Protein AF-A0A453N842-F1 (afdb_monomer_lite)

Foldseek 3Di:
DDDPDPPCDLVNLLVVLLPPQDPVVLVVQLVPDVSSVVSCPDPVSVVSSCVSHPDDQQFDQDQVPWTDGDDPPGPCRVVSVVCVVQFARQLPLPPDDDDDDPSGAPDWDDDPQKIKGFRDPDDDPDDDRPDIDIDRRNCSPDD

Sequence (143 aa):
MAEPVPHLTDEIMEEIFLRLDTPAALARASTACPRYRRVITQRSFLRRYRKRHPPPLLGLLSEQDGFHPAQAPHPSAPLARALAAAADFTYSFVPKLKVGTPPFPADWYLRDGRVLLDDRPGKTTTAMFTNLAVCDPCHSATC

Organism: Aegilops tauschii subsp. strangulata (NCBI:txid200361)

InterPro domains:
  IPR036047 F-box-like domain superfamily [SSF81383] (4-63)

Radius of gyration: 21.1 Å; chains: 1; bounding box: 63×31×58 Å

Structure (mmCIF, N/CA/C/O backbone):
data_AF-A0A453N842-F1
#
_entry.id   AF-A0A453N842-F1
#
loop_
_atom_site.group_PDB
_atom_site.id
_atom_site.type_symbol
_atom_site.label_atom_id
_atom_site.label_alt_id
_atom_site.label_comp_id
_atom_site.label_asym_id
_atom_site.label_entity_id
_atom_site.label_seq_id
_atom_site.pdbx_PDB_ins_code
_atom_site.Cartn_x
_atom_site.Cartn_y
_atom_site.Cartn_z
_atom_site.occupancy
_atom_site.B_iso_or_equiv
_atom_site.auth_seq_id
_atom_site.auth_comp_id
_atom_site.auth_asym_id
_atom_site.auth_atom_id
_atom_site.pdbx_PDB_model_num
ATOM 1 N N . MET A 1 1 ? -29.713 8.750 38.035 1.00 41.38 1 MET A N 1
ATOM 2 C CA . MET A 1 1 ? -28.271 9.004 37.843 1.00 41.38 1 MET A CA 1
ATOM 3 C C . MET A 1 1 ? -27.849 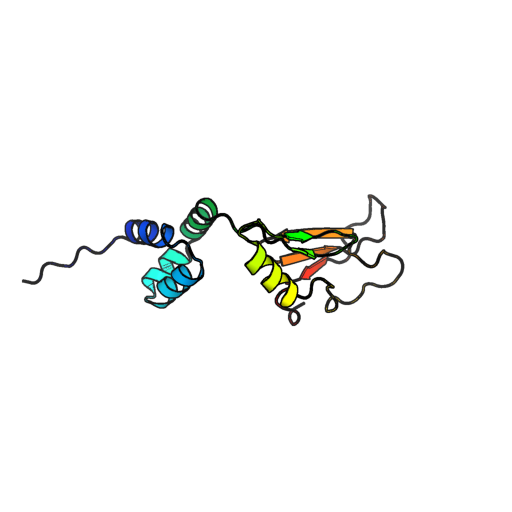8.230 36.612 1.00 41.38 1 MET A C 1
ATOM 5 O O . MET A 1 1 ? -28.064 7.027 36.598 1.00 41.38 1 MET A O 1
ATOM 9 N N . ALA A 1 2 ? -27.409 8.911 35.554 1.00 46.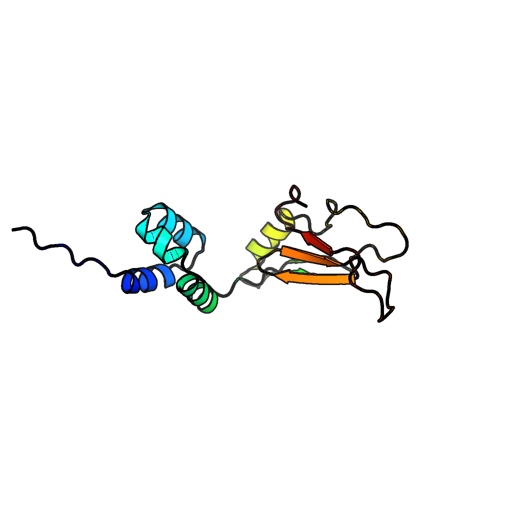56 2 ALA A N 1
ATOM 10 C CA . ALA A 1 2 ? -26.966 8.240 34.335 1.00 46.56 2 ALA A CA 1
ATOM 11 C C . ALA A 1 2 ? -25.635 7.537 34.623 1.00 46.56 2 ALA A C 1
ATOM 13 O O . ALA A 1 2 ? -24.697 8.168 35.109 1.00 46.56 2 ALA A O 1
ATOM 14 N N . GLU A 1 3 ? -25.593 6.232 34.390 1.00 46.66 3 GLU A N 1
ATOM 15 C CA . GLU A 1 3 ? -24.394 5.417 34.550 1.00 46.66 3 GLU A CA 1
ATOM 16 C C . GLU A 1 3 ? -23.330 5.899 33.544 1.00 46.66 3 GLU A C 1
ATOM 18 O O . GLU A 1 3 ? -23.659 6.098 32.367 1.00 46.66 3 GLU A O 1
ATOM 23 N N . PRO A 1 4 ? -22.082 6.173 33.968 1.00 56.66 4 PRO A N 1
ATOM 24 C CA . PRO A 1 4 ? -21.050 6.623 33.048 1.00 56.66 4 PRO A CA 1
ATOM 25 C C . PRO A 1 4 ? -20.772 5.496 32.054 1.00 56.66 4 PRO A C 1
ATOM 27 O O . PRO A 1 4 ? -20.371 4.399 32.439 1.00 56.66 4 PRO A O 1
ATOM 30 N N . VAL A 1 5 ? -21.014 5.774 30.770 1.00 59.03 5 VAL A N 1
ATOM 31 C CA . VAL A 1 5 ? -20.716 4.856 29.664 1.00 59.03 5 VAL A CA 1
ATOM 32 C C . VAL A 1 5 ? -19.284 4.354 29.850 1.00 59.03 5 VAL A C 1
ATOM 34 O O . VAL A 1 5 ? -18.393 5.198 29.990 1.00 59.03 5 VAL A O 1
ATOM 37 N N . PRO A 1 6 ? -19.033 3.031 29.868 1.00 56.28 6 PRO A N 1
ATOM 38 C CA . PRO A 1 6 ? -17.688 2.514 30.042 1.00 56.28 6 PRO A CA 1
ATOM 39 C C . PRO A 1 6 ? -16.797 3.158 28.986 1.00 56.28 6 PRO A C 1
ATOM 41 O O . PRO A 1 6 ? -17.000 2.988 27.781 1.00 56.28 6 PRO A O 1
ATOM 44 N N . HIS A 1 7 ? -15.847 3.973 29.446 1.00 60.88 7 HIS A N 1
ATOM 45 C CA . HIS A 1 7 ? -14.875 4.593 28.572 1.00 60.88 7 HIS A CA 1
ATOM 46 C C . HIS A 1 7 ? -14.091 3.460 27.929 1.00 60.88 7 HIS A C 1
ATOM 48 O O . HIS A 1 7 ? -13.248 2.839 28.571 1.00 60.88 7 HIS A O 1
ATOM 54 N N . LEU A 1 8 ? -14.398 3.174 26.664 1.00 69.56 8 LEU A N 1
ATOM 55 C CA . LEU A 1 8 ? -13.632 2.234 25.866 1.00 69.56 8 LEU A CA 1
ATOM 56 C C . LEU A 1 8 ? -12.168 2.665 25.961 1.00 69.56 8 LEU A C 1
ATOM 58 O O . LEU A 1 8 ? -11.847 3.803 25.601 1.00 69.56 8 LEU A O 1
ATOM 62 N N . THR A 1 9 ? -11.314 1.829 26.541 1.00 87.25 9 THR A N 1
ATOM 63 C CA . THR A 1 9 ? -9.910 2.185 26.745 1.00 87.25 9 THR A CA 1
ATOM 64 C C . THR A 1 9 ? -9.196 2.249 25.394 1.00 87.25 9 THR A C 1
ATOM 66 O O . THR A 1 9 ? -9.699 1.739 24.384 1.00 87.25 9 THR A O 1
ATOM 69 N N . ASP A 1 10 ? -8.048 2.926 25.342 1.00 88.56 10 ASP A N 1
ATOM 70 C CA . ASP A 1 10 ? -7.277 3.060 24.099 1.00 88.56 10 ASP A CA 1
ATOM 71 C C . ASP A 1 10 ? -6.878 1.681 23.544 1.00 88.56 10 ASP A C 1
ATOM 73 O O . ASP A 1 10 ? -6.909 1.487 22.331 1.00 88.56 10 ASP A O 1
ATOM 77 N N . GLU A 1 11 ? -6.653 0.695 24.417 1.00 88.31 11 GLU A N 1
ATOM 78 C CA . GLU A 1 11 ? -6.342 -0.689 24.050 1.00 88.31 11 GLU A CA 1
ATOM 79 C C . GLU A 1 11 ? -7.509 -1.371 23.323 1.00 88.31 11 GLU A C 1
ATOM 81 O O . GLU A 1 11 ? -7.304 -2.031 22.306 1.00 88.31 11 GLU A O 1
ATOM 86 N N . ILE A 1 12 ? -8.750 -1.198 23.793 1.00 91.19 12 ILE A N 1
ATOM 87 C CA . ILE A 1 12 ? -9.904 -1.834 23.140 1.00 91.19 12 ILE A CA 1
ATOM 88 C C . ILE A 1 12 ? -10.195 -1.158 21.794 1.00 91.19 12 ILE A C 1
ATOM 90 O O . ILE A 1 12 ? -10.507 -1.838 20.816 1.00 91.19 12 ILE A O 1
ATOM 94 N N . MET A 1 13 ? -10.048 0.168 21.700 1.00 91.75 13 MET A N 1
ATOM 95 C CA . MET A 1 13 ? -10.128 0.857 20.406 1.00 91.75 13 MET A CA 1
ATOM 96 C C . MET A 1 13 ? -9.061 0.370 19.433 1.00 91.75 13 MET A C 1
ATOM 98 O O . MET A 1 13 ? -9.364 0.160 18.261 1.00 91.75 13 MET A O 1
ATOM 102 N N . GLU A 1 14 ? -7.835 0.165 19.913 1.00 93.94 14 GLU A N 1
ATOM 103 C CA . GLU A 1 14 ? -6.750 -0.392 19.114 1.00 93.94 14 GLU A CA 1
ATOM 104 C C . GLU A 1 14 ? -7.165 -1.741 18.507 1.00 93.94 14 GLU A C 1
ATOM 106 O O . GLU A 1 14 ? -7.082 -1.931 17.293 1.00 93.94 14 GLU A O 1
ATOM 111 N N . GLU A 1 15 ? -7.705 -2.647 19.327 1.00 94.19 15 GLU A N 1
ATOM 112 C CA . GLU A 1 15 ? -8.200 -3.956 18.888 1.00 94.19 15 GLU A CA 1
ATOM 113 C C . GLU A 1 15 ? -9.355 -3.868 17.878 1.00 94.19 15 GLU A C 1
ATOM 115 O O . GLU A 1 15 ? -9.457 -4.710 16.979 1.00 94.19 15 GLU A O 1
ATOM 120 N N . ILE A 1 16 ? -10.232 -2.869 17.997 1.00 94.31 16 ILE A N 1
ATOM 121 C CA . ILE A 1 16 ? -11.304 -2.625 17.022 1.00 94.31 16 ILE A CA 1
ATOM 122 C C . ILE A 1 16 ? -10.710 -2.125 15.703 1.00 94.31 16 ILE A C 1
ATOM 124 O O . ILE A 1 16 ? -11.006 -2.679 14.645 1.00 94.31 16 ILE A O 1
ATOM 128 N N . PHE A 1 17 ? -9.832 -1.121 15.745 1.00 95.19 17 PHE A N 1
ATOM 129 C CA . PHE A 1 17 ? -9.234 -0.543 14.541 1.00 95.19 17 PHE A CA 1
ATOM 130 C C . PHE A 1 17 ? -8.315 -1.525 13.806 1.00 95.19 17 PHE A C 1
ATOM 132 O O . PHE A 1 17 ? -8.232 -1.479 12.580 1.00 95.19 17 PHE A O 1
ATOM 139 N N . LEU A 1 18 ? -7.679 -2.467 14.513 1.00 95.06 18 LEU A N 1
ATOM 140 C CA . LEU A 1 18 ? -6.891 -3.539 13.895 1.00 95.06 18 LEU A CA 1
ATOM 141 C C . LEU A 1 18 ? -7.739 -4.513 13.069 1.00 95.06 18 LEU A C 1
ATOM 143 O O . LEU A 1 18 ? -7.203 -5.174 12.179 1.00 95.06 18 LEU A O 1
ATOM 147 N N . ARG A 1 19 ? -9.045 -4.608 13.335 1.00 94.06 19 ARG A N 1
ATOM 148 C CA . ARG A 1 19 ? -9.984 -5.435 12.562 1.00 94.06 19 ARG A CA 1
ATOM 149 C C . ARG A 1 19 ? -10.545 -4.719 11.328 1.00 94.06 19 ARG A C 1
ATOM 151 O O . ARG A 1 19 ? -11.331 -5.313 10.605 1.00 94.06 19 ARG A O 1
ATOM 158 N N . LEU A 1 20 ? -10.166 -3.464 11.073 1.00 93.62 20 LEU A N 1
ATOM 159 C CA . LEU A 1 20 ? -10.554 -2.763 9.849 1.00 93.62 20 LEU A CA 1
ATOM 160 C C . LEU A 1 20 ? -9.681 -3.228 8.675 1.00 93.62 20 LEU A C 1
ATOM 162 O O . LEU A 1 20 ? -8.528 -2.817 8.544 1.00 93.62 20 LEU A O 1
ATOM 166 N N . ASP A 1 21 ? -10.253 -4.042 7.791 1.00 83.88 21 ASP A N 1
ATOM 167 C CA . ASP A 1 21 ? -9.520 -4.718 6.707 1.00 83.88 21 ASP A CA 1
ATOM 168 C C . ASP A 1 21 ? -9.024 -3.791 5.588 1.00 83.88 21 ASP A C 1
ATOM 170 O O . ASP A 1 21 ? -8.215 -4.194 4.756 1.00 83.88 21 ASP A O 1
ATOM 174 N N . THR A 1 22 ? -9.495 -2.540 5.541 1.00 84.50 22 THR A N 1
ATOM 175 C CA . THR A 1 22 ? -9.102 -1.595 4.488 1.00 84.50 22 THR A CA 1
ATOM 176 C C . THR A 1 22 ? -8.474 -0.322 5.057 1.00 84.50 22 THR A C 1
ATOM 178 O O . THR A 1 22 ? -9.019 0.269 5.998 1.00 84.50 22 THR A O 1
ATOM 181 N N . PRO A 1 23 ? -7.396 0.192 4.432 1.00 85.88 23 PRO A N 1
ATOM 182 C CA . PRO A 1 23 ? -6.826 1.492 4.782 1.00 85.88 23 PRO A CA 1
ATOM 183 C C . PRO A 1 23 ? -7.849 2.634 4.710 1.00 85.88 23 PRO A C 1
ATOM 185 O O . PRO A 1 23 ? -7.804 3.560 5.513 1.00 85.88 23 PRO A O 1
ATOM 188 N N . ALA A 1 24 ? -8.817 2.553 3.790 1.00 88.50 24 ALA A N 1
ATOM 189 C CA . ALA A 1 24 ? -9.885 3.543 3.657 1.00 88.50 24 ALA A CA 1
ATOM 190 C C . ALA A 1 24 ? -10.828 3.566 4.874 1.00 88.50 24 ALA A C 1
ATOM 192 O O . ALA A 1 24 ? -11.219 4.641 5.330 1.00 88.50 24 ALA A O 1
ATOM 193 N N . ALA A 1 25 ? -11.188 2.401 5.425 1.00 92.62 25 ALA A N 1
ATOM 194 C CA . ALA A 1 25 ? -11.979 2.335 6.654 1.00 92.62 25 ALA A CA 1
ATOM 195 C C . ALA A 1 25 ? -11.206 2.910 7.846 1.00 92.62 25 ALA A C 1
ATOM 197 O O . ALA A 1 25 ? -11.766 3.674 8.633 1.00 92.62 25 ALA A O 1
ATOM 198 N N . LEU A 1 26 ? -9.909 2.608 7.933 1.00 93.88 26 LEU A N 1
ATOM 199 C CA . LEU A 1 26 ? -9.029 3.152 8.960 1.00 93.88 26 LEU A CA 1
ATOM 200 C C . LEU A 1 26 ? -8.900 4.684 8.859 1.00 93.88 26 LEU A C 1
ATOM 202 O O . LEU A 1 26 ? -8.971 5.379 9.872 1.00 93.88 26 LEU A O 1
ATOM 206 N N . ALA A 1 27 ? -8.784 5.223 7.641 1.00 93.69 27 ALA A N 1
ATOM 207 C CA . ALA A 1 27 ? -8.760 6.663 7.398 1.00 93.69 27 ALA A CA 1
ATOM 208 C C . ALA A 1 27 ? -10.060 7.339 7.865 1.00 93.69 27 ALA A C 1
ATOM 210 O O . ALA A 1 27 ? -10.006 8.324 8.599 1.00 93.69 27 ALA A O 1
ATOM 211 N N . ARG A 1 28 ? -11.227 6.764 7.532 1.00 96.00 28 ARG A N 1
ATOM 212 C CA . ARG A 1 28 ? -12.529 7.269 8.004 1.00 96.00 28 ARG A CA 1
ATOM 213 C C . ARG A 1 28 ? -12.641 7.253 9.530 1.00 96.00 28 ARG A C 1
ATOM 215 O O . ARG A 1 28 ? -13.085 8.238 10.120 1.00 96.00 28 ARG A O 1
ATOM 222 N N . ALA A 1 29 ? -12.198 6.175 10.179 1.00 95.69 29 ALA A N 1
ATOM 223 C CA . ALA A 1 29 ? -12.164 6.097 11.639 1.00 95.69 29 ALA A CA 1
ATOM 224 C C . ALA A 1 29 ? -11.260 7.189 12.237 1.00 95.69 29 ALA A C 1
ATOM 226 O O . ALA A 1 29 ? -11.650 7.875 13.180 1.00 95.69 29 ALA A O 1
ATOM 227 N N . SER A 1 30 ? -10.090 7.424 11.639 1.00 96.00 30 SER A N 1
ATOM 228 C CA . SER A 1 30 ? -9.183 8.492 12.064 1.00 96.00 30 SER A CA 1
ATOM 229 C C . SER A 1 30 ? -9.795 9.888 11.924 1.00 96.00 30 SER A C 1
ATOM 231 O O . SER A 1 30 ? -9.449 10.770 12.705 1.00 96.00 30 SER A O 1
ATOM 233 N N . THR A 1 31 ? -10.672 10.125 10.948 1.00 96.75 31 THR A N 1
ATOM 234 C CA . THR A 1 31 ? -11.324 11.435 10.771 1.00 96.75 31 THR A CA 1
ATOM 235 C C . THR A 1 31 ? -12.518 11.658 11.696 1.00 96.75 31 THR A C 1
ATOM 237 O O . THR A 1 31 ? -12.938 12.796 11.865 1.00 96.75 31 THR A O 1
ATOM 240 N N . ALA A 1 32 ? -13.056 10.605 12.320 1.00 96.25 32 ALA A N 1
ATOM 241 C CA . ALA A 1 32 ? -14.258 10.710 13.144 1.00 96.25 32 ALA A CA 1
ATOM 242 C C . ALA A 1 32 ? -14.019 11.422 14.487 1.00 96.25 32 ALA A C 1
ATOM 244 O O . ALA A 1 32 ? -14.917 12.083 15.001 1.00 96.25 32 ALA A O 1
ATOM 245 N N . CYS A 1 33 ? -12.826 11.281 15.082 1.00 92.62 33 CYS A N 1
ATOM 246 C CA . CYS A 1 33 ? -12.513 11.871 16.386 1.00 92.62 33 CYS A CA 1
ATOM 247 C C . CYS A 1 33 ? -10.994 12.041 16.601 1.00 92.62 33 CYS A C 1
ATOM 249 O O . CYS A 1 33 ? -10.227 11.134 16.257 1.00 92.62 33 CYS A O 1
ATOM 251 N N . PRO A 1 34 ? -10.530 13.131 17.257 1.00 94.31 34 PRO A N 1
ATOM 252 C CA . PRO A 1 34 ? -9.119 13.316 17.610 1.00 94.31 34 PRO A CA 1
ATOM 253 C C . PRO A 1 34 ? -8.515 12.159 18.417 1.00 94.31 34 PRO A C 1
ATOM 255 O O . PRO A 1 34 ? -7.352 11.810 18.216 1.00 94.31 34 PRO A O 1
ATOM 258 N N . ARG A 1 35 ? -9.302 11.523 19.298 1.00 93.88 35 ARG A N 1
ATOM 259 C CA . ARG A 1 35 ? -8.865 10.351 20.071 1.00 93.88 35 ARG A CA 1
ATOM 260 C C . ARG A 1 35 ? -8.582 9.152 19.166 1.00 93.88 35 ARG A C 1
ATOM 262 O O . ARG A 1 35 ? -7.558 8.498 19.327 1.00 93.88 35 ARG A O 1
ATOM 269 N N . TYR A 1 36 ? -9.437 8.905 18.174 1.00 94.88 36 TYR A N 1
ATOM 270 C CA . TYR A 1 36 ? -9.253 7.803 17.225 1.00 94.88 36 TYR A CA 1
ATOM 271 C C . TYR A 1 36 ? -8.027 8.044 16.357 1.00 94.88 36 TYR A C 1
ATOM 273 O O . TYR A 1 36 ? -7.178 7.164 16.237 1.00 94.88 36 TYR A O 1
ATOM 281 N N . ARG A 1 37 ? -7.870 9.272 15.843 1.00 96.19 37 ARG A N 1
ATOM 282 C CA . ARG A 1 37 ? -6.649 9.684 15.144 1.00 96.19 37 ARG A CA 1
ATOM 283 C C . ARG A 1 37 ? -5.407 9.437 15.991 1.00 96.19 37 ARG A C 1
ATOM 285 O O . ARG A 1 37 ? -4.428 8.901 15.477 1.00 96.19 37 ARG A O 1
ATOM 292 N N . ARG A 1 38 ? -5.439 9.799 17.280 1.00 95.75 38 ARG A N 1
ATOM 293 C CA . ARG A 1 38 ? -4.313 9.579 18.195 1.00 95.75 38 ARG A CA 1
ATOM 294 C C . ARG A 1 38 ? -3.964 8.099 18.294 1.00 95.75 38 ARG A C 1
ATOM 296 O O . ARG A 1 38 ? -2.792 7.795 18.148 1.00 95.75 38 ARG A O 1
ATOM 303 N N . VAL A 1 39 ? -4.934 7.206 18.497 1.00 95.19 39 VAL A N 1
ATOM 304 C CA . VAL A 1 39 ? -4.692 5.750 18.582 1.00 95.19 39 VAL A CA 1
ATOM 305 C C . VAL A 1 39 ? -4.144 5.208 17.255 1.00 95.19 39 VAL A C 1
ATOM 307 O O . VAL A 1 39 ? -3.098 4.566 17.228 1.00 95.19 39 VAL A O 1
ATOM 310 N N . ILE A 1 40 ? -4.791 5.543 16.137 1.00 95.69 40 ILE A N 1
ATOM 311 C CA . ILE A 1 40 ? -4.457 5.039 14.794 1.00 95.69 40 ILE A CA 1
ATOM 312 C C . ILE A 1 40 ? -3.079 5.515 14.310 1.00 95.69 40 ILE A C 1
ATOM 314 O O . ILE A 1 40 ? -2.395 4.813 13.570 1.00 95.69 40 ILE A O 1
ATOM 318 N N . THR A 1 41 ? -2.639 6.706 14.713 1.00 95.00 41 THR A N 1
ATOM 319 C CA . THR A 1 41 ? -1.333 7.246 14.294 1.00 95.00 41 THR A CA 1
ATOM 320 C C . THR A 1 41 ? -0.168 6.757 15.158 1.00 95.00 41 THR A C 1
ATOM 322 O O . THR A 1 41 ? 0.987 7.044 14.838 1.00 95.00 41 THR A O 1
ATOM 325 N N . GLN A 1 42 ? -0.421 5.975 16.217 1.00 95.06 42 GLN A N 1
ATOM 326 C CA . GLN A 1 42 ? 0.650 5.406 17.034 1.00 95.06 42 GLN A CA 1
ATOM 327 C C . GLN A 1 42 ? 1.494 4.400 16.251 1.00 95.06 42 GLN A C 1
ATOM 329 O O . GLN A 1 42 ? 1.002 3.529 15.531 1.00 95.06 42 GLN A O 1
ATOM 334 N N . ARG A 1 43 ? 2.810 4.457 16.472 1.00 94.31 43 ARG A N 1
ATOM 335 C CA . ARG A 1 43 ? 3.772 3.544 15.842 1.00 94.31 43 ARG A CA 1
ATOM 336 C C . ARG A 1 43 ? 3.515 2.073 16.198 1.00 94.31 43 ARG A C 1
ATOM 338 O O . ARG A 1 43 ? 3.719 1.205 15.349 1.00 94.31 43 ARG A O 1
ATOM 345 N N . SER A 1 44 ? 3.092 1.791 17.432 1.00 93.56 44 SER A N 1
ATOM 346 C CA . SER A 1 44 ? 2.700 0.453 17.903 1.00 93.56 44 SER A CA 1
ATOM 347 C C . SER A 1 44 ? 1.530 -0.097 17.089 1.00 93.56 44 SER A C 1
ATOM 349 O O . SER A 1 44 ? 1.663 -1.176 16.505 1.00 93.56 44 SER A O 1
ATOM 351 N N . PHE A 1 45 ? 0.451 0.682 16.981 1.00 94.56 45 PHE A N 1
ATOM 352 C CA . PHE A 1 45 ? -0.726 0.347 16.189 1.00 94.56 45 PHE A CA 1
ATOM 353 C C . PHE A 1 45 ? -0.361 0.105 14.724 1.00 94.56 45 PHE A C 1
ATOM 355 O O . PHE A 1 45 ? -0.629 -0.973 14.203 1.00 94.56 45 PHE A O 1
ATOM 362 N N . LEU A 1 46 ? 0.330 1.044 14.065 1.00 91.69 46 LEU A N 1
ATOM 363 C CA . LEU A 1 46 ? 0.688 0.921 12.644 1.00 91.69 46 LEU A CA 1
ATOM 364 C C . LEU A 1 46 ? 1.545 -0.320 12.362 1.00 91.69 46 LEU A C 1
ATOM 366 O O . LEU A 1 46 ? 1.377 -0.979 11.335 1.00 91.69 46 LEU A O 1
ATOM 370 N N . ARG A 1 47 ? 2.449 -0.678 13.281 1.00 91.56 47 ARG A N 1
ATOM 371 C CA . ARG A 1 47 ? 3.244 -1.908 13.178 1.00 91.56 47 ARG A CA 1
ATOM 372 C C . ARG A 1 47 ? 2.366 -3.156 13.282 1.00 91.56 47 ARG A C 1
ATOM 374 O O . ARG A 1 47 ? 2.549 -4.084 12.497 1.00 91.56 47 ARG A O 1
ATOM 381 N N . ARG A 1 48 ? 1.428 -3.193 14.233 1.00 93.31 48 ARG A N 1
ATOM 382 C CA . ARG A 1 48 ? 0.487 -4.315 14.395 1.00 93.31 48 ARG A CA 1
ATOM 383 C C . ARG A 1 48 ? -0.463 -4.423 13.207 1.00 93.31 48 ARG A C 1
ATOM 385 O O . ARG A 1 48 ? -0.666 -5.525 12.706 1.00 93.31 48 ARG A O 1
ATOM 392 N N . TYR A 1 49 ? -0.960 -3.289 12.722 1.00 92.69 49 TYR A N 1
ATOM 393 C CA . TYR A 1 49 ? -1.821 -3.202 11.552 1.00 92.69 49 TYR A CA 1
ATOM 394 C C . TYR A 1 49 ? -1.123 -3.788 10.325 1.00 92.69 49 TYR A C 1
ATOM 396 O O . TYR A 1 49 ? -1.643 -4.722 9.737 1.00 92.69 49 TYR A O 1
ATOM 404 N N . ARG A 1 50 ? 0.105 -3.350 10.009 1.00 88.50 50 ARG A N 1
ATOM 405 C CA . ARG A 1 50 ? 0.892 -3.884 8.878 1.00 88.50 50 ARG A CA 1
ATOM 406 C C . ARG A 1 50 ? 1.262 -5.360 9.026 1.00 88.50 50 ARG A C 1
ATOM 408 O O . ARG A 1 50 ? 1.361 -6.063 8.030 1.00 88.50 50 ARG A O 1
ATOM 415 N N . LYS A 1 51 ? 1.482 -5.841 10.256 1.00 90.12 51 LYS A N 1
ATOM 416 C CA . LYS A 1 51 ? 1.737 -7.269 10.517 1.00 90.12 51 LYS A CA 1
ATOM 417 C C . LYS A 1 51 ? 0.493 -8.123 10.249 1.00 90.12 51 LYS A C 1
ATOM 419 O O . LYS A 1 51 ? 0.629 -9.259 9.810 1.00 90.12 51 LYS A O 1
ATOM 424 N N . ARG A 1 52 ? -0.697 -7.597 10.551 1.00 90.94 52 ARG A N 1
ATOM 425 C CA . ARG A 1 52 ? -1.979 -8.279 10.328 1.00 90.94 52 ARG A CA 1
ATOM 426 C C . ARG A 1 52 ? -2.456 -8.161 8.879 1.00 90.94 52 ARG A C 1
ATOM 428 O O . ARG A 1 52 ? -2.999 -9.119 8.348 1.00 90.94 52 ARG A O 1
ATOM 435 N N . HIS A 1 53 ? -2.217 -7.005 8.271 1.00 87.50 53 HIS A N 1
ATOM 436 C CA . HIS A 1 53 ? -2.635 -6.625 6.927 1.00 87.50 53 HIS A CA 1
ATOM 437 C C . HIS A 1 53 ? -1.385 -6.370 6.083 1.00 87.50 53 HIS A C 1
ATOM 439 O O . HIS A 1 53 ? -0.960 -5.214 5.953 1.00 87.50 53 HIS A O 1
ATOM 445 N N . PRO A 1 54 ? -0.732 -7.433 5.574 1.00 82.25 54 PRO A N 1
ATOM 446 C CA . PRO A 1 54 ? 0.431 -7.263 4.721 1.00 82.25 54 PRO A CA 1
ATOM 447 C C . PRO A 1 54 ? 0.035 -6.441 3.485 1.00 82.25 54 PRO A C 1
ATOM 449 O O . PRO A 1 54 ? -1.040 -6.666 2.921 1.00 82.25 54 PRO A O 1
ATOM 452 N N . PRO A 1 55 ? 0.868 -5.474 3.062 1.00 78.25 55 PRO A N 1
ATOM 453 C CA . PRO A 1 55 ? 0.580 -4.699 1.867 1.00 78.25 55 PRO A CA 1
ATOM 454 C C . PRO A 1 55 ? 0.458 -5.642 0.658 1.00 78.25 55 PRO A C 1
ATOM 456 O O . PRO A 1 55 ? 1.250 -6.583 0.540 1.00 78.25 55 PRO A O 1
ATOM 459 N N . PRO A 1 56 ? -0.521 -5.422 -0.235 1.00 81.25 56 PRO A N 1
ATOM 460 C CA . PRO A 1 56 ? -0.707 -6.282 -1.393 1.00 81.25 56 PRO A CA 1
ATOM 461 C C . PRO A 1 56 ? 0.515 -6.204 -2.314 1.00 81.25 56 PRO A C 1
ATOM 463 O O . PRO A 1 56 ? 1.036 -5.119 -2.571 1.00 81.25 56 PRO A O 1
ATOM 466 N N . LEU A 1 57 ? 0.946 -7.345 -2.859 1.00 84.62 57 LEU A N 1
ATOM 467 C CA . LEU A 1 57 ? 1.935 -7.361 -3.936 1.00 84.62 57 LEU A CA 1
ATOM 468 C C . LEU A 1 57 ? 1.298 -6.741 -5.183 1.00 84.62 57 LEU A C 1
ATOM 470 O O . LEU A 1 57 ? 0.341 -7.299 -5.723 1.00 84.62 57 LEU A O 1
ATOM 474 N N . LEU A 1 58 ? 1.803 -5.585 -5.612 1.00 88.12 58 LEU A N 1
ATOM 475 C CA . LEU A 1 58 ? 1.285 -4.864 -6.780 1.00 88.12 58 LEU A CA 1
ATOM 476 C C . LEU A 1 58 ? 2.060 -5.174 -8.056 1.00 88.12 58 LEU A C 1
ATOM 478 O O . LEU A 1 58 ? 1.522 -5.007 -9.142 1.00 88.12 58 LEU A O 1
ATOM 482 N N . GLY A 1 59 ? 3.294 -5.645 -7.949 1.00 87.62 59 GLY A N 1
ATOM 483 C CA . GLY A 1 59 ? 4.125 -5.930 -9.105 1.00 87.62 59 GLY A CA 1
ATOM 484 C C . GLY A 1 59 ? 5.594 -6.041 -8.740 1.00 87.62 59 GLY A C 1
ATOM 485 O O . GLY A 1 59 ? 5.961 -5.957 -7.567 1.00 87.62 59 GLY A O 1
ATOM 486 N N . LEU A 1 60 ? 6.412 -6.223 -9.766 1.00 84.19 60 LEU A N 1
ATOM 487 C CA . LEU A 1 60 ? 7.868 -6.263 -9.691 1.00 84.19 60 LEU A CA 1
ATOM 488 C C . LEU A 1 60 ? 8.417 -5.126 -10.550 1.00 84.19 60 LEU A C 1
ATOM 490 O O . LEU A 1 60 ? 7.880 -4.879 -11.624 1.00 84.19 60 LEU A O 1
ATOM 494 N N . LEU A 1 61 ? 9.464 -4.436 -10.107 1.00 78.38 61 LEU A N 1
ATOM 495 C CA . LEU A 1 61 ? 10.242 -3.588 -11.014 1.00 78.38 61 LEU A CA 1
ATOM 496 C C . LEU A 1 61 ? 11.366 -4.453 -11.603 1.00 78.38 61 LEU A C 1
ATOM 498 O O . LEU A 1 61 ? 11.895 -5.339 -10.932 1.00 78.38 61 LEU A O 1
ATOM 502 N N . SER A 1 62 ? 11.711 -4.207 -12.853 1.00 73.75 62 SER A N 1
ATOM 503 C CA . SER A 1 62 ? 12.885 -4.74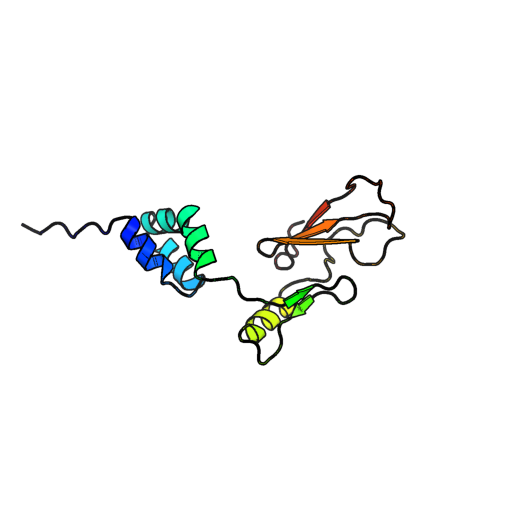2 -13.527 1.00 73.75 62 SER A CA 1
ATOM 504 C C . SER A 1 62 ? 13.730 -3.566 -13.989 1.00 73.75 62 SER A C 1
ATOM 506 O O . SER A 1 62 ? 13.193 -2.572 -14.480 1.00 73.75 62 SER A O 1
ATOM 508 N N . GLU A 1 63 ? 15.049 -3.688 -13.861 1.00 66.44 63 GLU A N 1
ATOM 509 C CA . GLU A 1 63 ? 15.979 -2.696 -14.405 1.00 66.44 63 GLU A CA 1
ATOM 510 C C . GLU A 1 63 ? 15.887 -2.599 -15.925 1.00 66.44 63 GLU A C 1
ATOM 512 O O . GLU A 1 63 ? 16.203 -1.557 -16.465 1.00 66.44 63 GLU A O 1
ATOM 517 N N . GLN A 1 64 ? 15.483 -3.654 -16.632 1.00 66.81 64 GLN A N 1
ATOM 518 C CA . GLN A 1 64 ? 15.446 -3.646 -18.100 1.00 66.81 64 GLN A CA 1
ATOM 519 C C . GLN A 1 64 ? 14.085 -3.218 -18.649 1.00 66.81 64 GLN A C 1
ATOM 521 O O . GLN A 1 64 ? 14.012 -2.529 -19.665 1.00 66.81 64 GLN A O 1
ATOM 526 N N . ASP A 1 65 ? 13.017 -3.621 -17.961 1.00 70.19 65 ASP A N 1
ATOM 527 C CA . ASP A 1 65 ? 11.658 -3.616 -18.507 1.00 70.19 65 ASP A CA 1
ATOM 528 C C . ASP A 1 65 ? 10.672 -2.769 -17.677 1.00 70.19 65 ASP A C 1
ATOM 530 O O . ASP A 1 65 ? 9.502 -2.630 -18.037 1.00 70.19 65 ASP A O 1
ATOM 534 N N . GLY A 1 66 ? 11.131 -2.162 -16.576 1.00 77.94 66 GLY A N 1
ATOM 535 C CA . GLY A 1 66 ? 10.319 -1.280 -15.740 1.00 77.94 66 GLY A CA 1
ATOM 536 C C . GLY A 1 66 ? 9.318 -2.026 -14.854 1.00 77.94 66 GLY A C 1
ATOM 537 O O . GLY A 1 66 ? 9.616 -3.083 -14.302 1.00 77.94 66 GLY A O 1
ATOM 538 N N . PHE A 1 67 ? 8.141 -1.436 -14.622 1.00 84.56 67 PHE A N 1
ATOM 539 C CA . PHE A 1 67 ? 7.147 -1.989 -13.695 1.00 84.56 67 PHE A CA 1
ATOM 540 C C . PHE A 1 67 ? 6.272 -3.058 -14.351 1.00 84.56 67 PHE A C 1
ATOM 542 O O . PHE A 1 67 ? 5.513 -2.785 -15.278 1.00 84.56 67 PHE A O 1
ATOM 549 N N . HIS A 1 68 ? 6.314 -4.265 -13.792 1.00 88.88 68 HIS A N 1
ATOM 550 C CA . HIS A 1 68 ? 5.473 -5.399 -14.144 1.00 88.88 68 HIS A CA 1
ATOM 551 C C . HIS A 1 68 ? 4.343 -5.556 -13.123 1.00 88.88 68 HIS A C 1
ATOM 553 O O . HIS A 1 68 ? 4.567 -6.110 -12.040 1.00 88.88 68 HIS A O 1
ATOM 559 N N . PRO A 1 69 ? 3.119 -5.099 -13.437 1.00 91.44 69 PRO A N 1
ATOM 560 C CA . PRO A 1 69 ? 1.993 -5.239 -12.530 1.00 91.44 69 PRO A CA 1
ATOM 561 C C . PRO A 1 69 ? 1.609 -6.709 -12.346 1.00 91.44 69 PRO A C 1
ATOM 563 O O . PRO A 1 69 ? 1.651 -7.498 -13.295 1.00 91.44 69 PRO A O 1
ATOM 566 N N . ALA A 1 70 ? 1.162 -7.062 -11.138 1.00 93.69 70 ALA A N 1
ATOM 567 C CA . ALA A 1 70 ? 0.557 -8.360 -10.864 1.00 93.69 70 ALA A CA 1
ATOM 568 C C . ALA A 1 70 ? -0.606 -8.621 -11.842 1.00 93.69 70 ALA A C 1
ATOM 570 O O . ALA A 1 70 ? -1.481 -7.773 -12.017 1.00 93.69 70 ALA A O 1
ATOM 571 N N . GLN A 1 71 ? -0.612 -9.792 -12.478 1.00 93.38 71 GLN A N 1
ATOM 572 C CA . GLN A 1 71 ? -1.606 -10.171 -13.487 1.00 93.38 71 GLN A CA 1
ATOM 573 C C . GLN A 1 71 ? -2.654 -11.130 -12.923 1.00 93.38 71 GLN A C 1
ATOM 575 O O . GLN A 1 71 ? -2.450 -11.766 -11.888 1.00 93.38 71 GLN A O 1
ATOM 580 N N . ALA A 1 72 ? -3.788 -11.255 -13.617 1.00 91.56 72 ALA A N 1
ATOM 581 C CA . ALA A 1 72 ? -4.772 -12.288 -13.308 1.00 91.56 72 ALA A CA 1
ATOM 582 C C . ALA A 1 72 ? -4.113 -13.686 -13.365 1.00 91.56 72 ALA A C 1
ATOM 584 O O . ALA A 1 72 ? -3.259 -13.913 -14.223 1.00 91.56 72 ALA A O 1
ATOM 585 N N . PRO A 1 73 ? -4.485 -14.623 -12.474 1.00 93.25 73 PRO A N 1
ATOM 586 C CA . PRO A 1 73 ? -5.600 -14.570 -11.521 1.00 93.25 73 PRO A CA 1
ATOM 587 C C . PRO A 1 73 ? -5.260 -13.956 -10.144 1.00 93.25 73 PRO A C 1
ATOM 589 O O . PRO A 1 73 ? -6.011 -14.151 -9.191 1.00 93.25 73 PRO A O 1
ATOM 592 N N . HIS A 1 74 ? -4.147 -13.228 -9.993 1.00 89.44 74 HIS A N 1
ATOM 593 C CA . HIS A 1 74 ? -3.737 -12.687 -8.694 1.00 89.44 74 HIS A CA 1
ATOM 594 C C . HIS A 1 74 ? -4.764 -11.674 -8.130 1.00 89.44 74 HIS A C 1
ATOM 596 O O . HIS A 1 74 ? -5.172 -10.765 -8.861 1.00 89.44 74 HIS A O 1
ATOM 602 N N . PRO A 1 75 ? -5.138 -11.735 -6.831 1.00 88.94 75 PRO A N 1
ATOM 603 C CA . PRO A 1 75 ? -6.136 -10.832 -6.238 1.00 88.94 75 PRO A CA 1
ATOM 604 C C . PRO A 1 75 ? -5.805 -9.340 -6.376 1.00 88.94 75 PRO A C 1
ATOM 606 O O . PRO A 1 75 ? -6.698 -8.511 -6.529 1.00 88.94 75 PRO A O 1
ATOM 609 N N . SER A 1 76 ? -4.517 -8.987 -6.366 1.00 89.12 76 SER A N 1
ATOM 610 C CA . SER A 1 76 ? -4.070 -7.599 -6.545 1.00 89.12 76 SER A CA 1
ATOM 611 C C . SER A 1 76 ? -4.136 -7.090 -7.986 1.00 89.12 76 SER A C 1
ATOM 613 O O . SER A 1 76 ? -3.867 -5.912 -8.190 1.00 89.12 76 SER A O 1
ATOM 615 N N . ALA A 1 77 ? -4.449 -7.919 -8.989 1.00 92.38 77 ALA A N 1
ATOM 616 C CA . ALA A 1 77 ? -4.341 -7.527 -10.397 1.00 92.38 77 ALA A CA 1
ATOM 617 C C . ALA A 1 77 ? -5.125 -6.249 -10.774 1.00 92.38 77 ALA A C 1
ATOM 619 O O . ALA A 1 77 ? -4.573 -5.403 -11.483 1.00 92.38 77 ALA A O 1
ATOM 620 N N . PRO A 1 78 ? -6.358 -6.014 -10.275 1.00 92.06 78 PRO A N 1
ATOM 621 C CA . PRO A 1 78 ? -7.063 -4.759 -10.535 1.00 92.06 78 PRO A CA 1
ATOM 622 C C . PRO A 1 78 ? -6.327 -3.538 -9.969 1.00 92.06 78 PRO A C 1
ATOM 624 O O . PRO A 1 78 ? -6.219 -2.516 -10.645 1.00 92.06 78 PRO A O 1
ATOM 627 N N . LEU A 1 79 ? -5.790 -3.659 -8.751 1.00 88.38 79 LEU A N 1
ATOM 628 C CA . LEU A 1 79 ? -5.057 -2.590 -8.074 1.00 88.38 79 LEU A CA 1
ATOM 629 C C . LEU A 1 79 ? -3.691 -2.341 -8.728 1.00 88.38 79 LEU A C 1
ATOM 631 O O . LEU A 1 79 ? -3.307 -1.196 -8.931 1.00 88.38 79 LEU A O 1
ATOM 635 N N . ALA A 1 80 ? -2.994 -3.407 -9.114 1.00 90.88 80 ALA A N 1
ATOM 636 C CA . ALA A 1 80 ? -1.737 -3.363 -9.849 1.00 90.88 80 ALA A CA 1
ATOM 637 C C . ALA A 1 80 ? -1.883 -2.637 -11.191 1.00 90.88 80 ALA A C 1
ATOM 639 O O . ALA A 1 80 ? -1.083 -1.765 -11.521 1.00 90.88 80 ALA A O 1
ATOM 640 N N . ARG A 1 81 ? -2.944 -2.954 -11.944 1.00 91.62 81 ARG A N 1
ATOM 641 C CA . ARG A 1 81 ? -3.262 -2.281 -13.207 1.00 91.62 81 ARG A CA 1
ATOM 642 C C . ARG A 1 81 ? -3.614 -0.809 -13.002 1.00 91.62 81 ARG A C 1
ATOM 644 O O . ARG A 1 81 ? -3.177 0.023 -13.787 1.00 91.62 81 ARG A O 1
ATOM 651 N N . ALA A 1 82 ? -4.382 -0.487 -11.960 1.00 90.69 82 ALA A N 1
ATOM 652 C CA . ALA A 1 82 ? -4.697 0.900 -11.625 1.00 90.69 82 ALA A CA 1
ATOM 653 C C . ALA A 1 82 ? -3.431 1.700 -11.275 1.00 90.69 82 ALA A C 1
ATOM 655 O O . ALA A 1 82 ? -3.266 2.814 -11.761 1.00 90.69 82 ALA A O 1
ATOM 656 N N . LEU A 1 83 ? -2.513 1.112 -10.499 1.00 88.31 83 LEU A N 1
ATOM 657 C CA . LEU A 1 83 ? -1.220 1.722 -10.192 1.00 88.31 83 LEU A CA 1
ATOM 658 C C . LEU A 1 83 ? -0.387 1.945 -11.460 1.00 88.31 83 LEU A C 1
ATOM 660 O O . LEU A 1 83 ? 0.091 3.051 -11.674 1.00 88.31 83 LEU A O 1
ATOM 664 N N . ALA A 1 84 ? -0.256 0.928 -12.317 1.00 89.25 84 ALA A N 1
ATOM 665 C CA . ALA A 1 84 ? 0.489 1.037 -13.572 1.00 89.25 84 ALA A CA 1
ATOM 666 C C . ALA A 1 84 ? -0.061 2.132 -14.504 1.00 89.25 84 ALA A C 1
ATOM 668 O O . ALA A 1 84 ? 0.700 2.732 -15.252 1.00 89.25 84 ALA A O 1
ATOM 669 N N . ALA A 1 85 ? -1.370 2.394 -14.460 1.00 88.44 85 ALA A N 1
ATOM 670 C CA . ALA A 1 85 ? -1.999 3.447 -15.254 1.00 88.44 85 ALA A CA 1
ATOM 671 C C . ALA A 1 85 ? -1.830 4.855 -14.657 1.00 88.44 85 ALA A C 1
ATOM 673 O O . ALA A 1 85 ? -1.923 5.835 -15.391 1.00 88.44 85 ALA A O 1
ATOM 674 N N . ALA A 1 86 ? -1.639 4.963 -13.340 1.00 87.56 86 ALA A N 1
ATOM 675 C CA . ALA A 1 86 ? -1.598 6.242 -12.632 1.00 87.56 86 ALA A CA 1
ATOM 676 C C . ALA A 1 86 ? -0.176 6.743 -12.341 1.00 87.56 86 ALA A C 1
ATOM 678 O O . ALA A 1 86 ? 0.022 7.948 -12.212 1.00 87.56 86 ALA A O 1
ATOM 679 N N . ALA A 1 87 ? 0.791 5.837 -12.196 1.00 85.38 87 ALA A N 1
ATOM 680 C CA . ALA A 1 87 ? 2.151 6.161 -11.786 1.00 85.38 87 ALA A CA 1
ATOM 681 C C . ALA A 1 87 ? 3.124 6.247 -12.972 1.00 85.38 87 ALA A C 1
ATOM 683 O O . ALA A 1 87 ? 3.056 5.445 -13.904 1.00 85.38 87 ALA A O 1
ATOM 684 N N . ASP A 1 88 ? 4.080 7.176 -12.900 1.00 83.75 88 ASP A N 1
ATOM 685 C CA . ASP A 1 88 ? 5.171 7.283 -13.870 1.00 83.75 88 ASP A CA 1
ATOM 686 C C . ASP A 1 88 ? 6.381 6.453 -13.419 1.00 83.75 88 ASP A C 1
ATOM 688 O O . ASP A 1 88 ? 7.270 6.927 -12.710 1.00 83.75 88 ASP A O 1
ATOM 692 N N . PHE A 1 89 ? 6.427 5.197 -13.865 1.00 77.75 89 PHE A N 1
ATOM 693 C CA . PHE A 1 89 ? 7.576 4.307 -13.662 1.00 77.75 89 PHE A CA 1
ATOM 694 C C . PHE A 1 89 ? 8.705 4.511 -14.682 1.00 77.75 89 PHE A C 1
ATOM 696 O O . PHE A 1 89 ? 9.699 3.788 -14.631 1.00 77.75 89 PHE A O 1
ATOM 703 N N . THR A 1 90 ? 8.580 5.471 -15.607 1.00 73.94 90 THR A N 1
ATOM 704 C CA . THR A 1 90 ? 9.691 5.867 -16.489 1.00 73.94 90 THR A CA 1
ATOM 705 C C . THR A 1 90 ? 10.648 6.839 -15.804 1.00 73.94 90 THR A C 1
ATOM 707 O O . THR A 1 90 ? 11.734 7.090 -16.324 1.00 73.94 90 THR A O 1
ATOM 710 N N . TYR A 1 91 ? 10.255 7.374 -14.638 1.00 72.12 91 TYR A N 1
ATOM 711 C CA . TYR A 1 91 ? 11.016 8.353 -13.860 1.00 72.12 91 TYR A CA 1
ATOM 712 C C . TYR A 1 91 ? 11.448 9.559 -14.703 1.00 72.12 91 TYR A C 1
ATOM 714 O O . TYR A 1 91 ? 12.518 10.128 -14.498 1.00 72.12 91 TYR A O 1
ATOM 722 N N . SER A 1 92 ? 10.607 9.959 -15.664 1.00 71.19 92 SER A N 1
ATOM 723 C CA . SER A 1 92 ? 10.911 11.025 -16.625 1.00 71.19 92 SER A CA 1
ATOM 724 C C . SER A 1 92 ? 11.170 12.385 -15.962 1.00 71.19 92 SER A C 1
ATOM 726 O O . SER A 1 92 ? 11.879 13.226 -16.514 1.00 71.19 92 SER A O 1
ATOM 728 N N . PHE A 1 93 ? 10.620 12.573 -14.760 1.00 70.00 93 PHE A N 1
ATOM 729 C CA . PHE A 1 93 ? 10.785 13.747 -13.908 1.00 70.00 93 PHE A CA 1
ATOM 730 C C . PHE A 1 93 ? 12.146 13.817 -13.204 1.00 70.00 93 PHE A C 1
ATOM 732 O O . PHE A 1 93 ? 12.512 14.874 -12.692 1.00 70.00 93 PHE A O 1
ATOM 739 N N . VAL A 1 94 ? 12.906 12.722 -13.163 1.00 69.00 94 VAL A N 1
ATOM 740 C CA . VAL A 1 94 ? 14.236 12.712 -12.556 1.00 69.00 94 VAL A CA 1
ATOM 741 C C . VAL A 1 94 ? 15.216 13.325 -13.552 1.00 69.00 94 VAL A C 1
ATOM 743 O O . VAL A 1 94 ? 15.308 12.843 -14.686 1.00 69.00 94 VAL A O 1
ATOM 746 N N . PRO A 1 95 ? 15.960 14.384 -13.176 1.00 67.19 95 PRO A N 1
ATOM 747 C CA . PRO A 1 95 ? 16.964 14.969 -14.051 1.00 67.19 95 PRO A CA 1
ATOM 748 C C . PRO A 1 95 ? 17.919 13.883 -14.547 1.00 67.19 95 PRO A C 1
ATOM 750 O O . PRO A 1 95 ? 18.585 13.228 -13.749 1.00 67.19 95 PRO A O 1
ATOM 753 N N . LYS A 1 96 ? 17.972 13.675 -15.867 1.00 62.12 96 LYS A N 1
ATOM 754 C CA . LYS A 1 96 ? 18.860 12.677 -16.472 1.00 62.12 96 LYS A CA 1
ATOM 755 C C . LYS A 1 96 ? 20.300 13.029 -16.113 1.00 62.12 96 LYS A C 1
ATOM 757 O O . LYS A 1 96 ? 20.821 14.044 -16.585 1.00 62.12 96 LYS A O 1
ATOM 762 N N . LEU A 1 97 ? 20.937 12.204 -15.287 1.00 53.09 97 LEU A N 1
ATOM 763 C CA . LEU A 1 97 ? 22.356 12.356 -15.013 1.00 53.09 97 LEU A CA 1
ATOM 764 C C . LEU A 1 97 ? 23.149 12.056 -16.293 1.00 53.09 97 LEU A C 1
ATOM 766 O O . LEU A 1 97 ? 22.761 11.239 -17.130 1.00 53.09 97 LEU A O 1
ATOM 770 N N . LYS A 1 98 ? 24.184 12.860 -16.543 1.00 47.06 98 LYS A N 1
ATOM 771 C CA . LYS A 1 98 ? 24.826 12.942 -17.858 1.00 47.06 98 LYS A CA 1
ATOM 772 C C . LYS A 1 98 ? 25.674 11.701 -18.171 1.00 47.06 98 LYS A C 1
ATOM 774 O O . LYS A 1 98 ? 26.644 11.434 -17.482 1.00 47.06 98 LYS A O 1
ATOM 779 N N . VAL A 1 99 ? 25.367 11.126 -19.339 1.00 44.22 99 VAL A N 1
ATOM 780 C CA . VAL A 1 99 ? 26.241 10.465 -20.334 1.00 44.22 99 VAL A CA 1
ATOM 781 C C . VAL A 1 99 ? 27.027 9.229 -19.873 1.00 44.22 99 VAL A C 1
ATOM 783 O O . VAL A 1 99 ? 28.082 9.331 -19.259 1.00 44.22 99 VAL A O 1
ATOM 786 N N . GLY A 1 100 ? 26.583 8.063 -20.356 1.00 48.03 100 GLY A N 1
ATOM 787 C CA . GLY A 1 100 ? 27.402 6.846 -20.479 1.00 48.03 100 GLY A CA 1
ATOM 788 C C . GLY A 1 100 ? 26.822 5.597 -19.817 1.00 48.03 100 GLY A C 1
ATOM 789 O O . GLY A 1 100 ? 27.249 4.488 -20.129 1.00 48.03 100 GLY A O 1
ATOM 790 N N . THR A 1 101 ? 25.835 5.759 -18.946 1.00 49.16 101 THR A N 1
ATOM 791 C CA . THR A 1 101 ? 25.208 4.676 -18.178 1.00 49.16 101 THR A CA 1
ATOM 792 C C . THR A 1 101 ? 23.882 4.254 -18.834 1.00 49.16 101 THR A C 1
ATOM 794 O O . THR A 1 101 ? 23.267 5.081 -19.516 1.00 49.16 101 THR A O 1
ATOM 797 N N . PRO A 1 102 ? 23.434 2.984 -18.700 1.00 45.97 102 PRO A N 1
ATOM 798 C CA . PRO A 1 102 ? 22.162 2.522 -19.256 1.0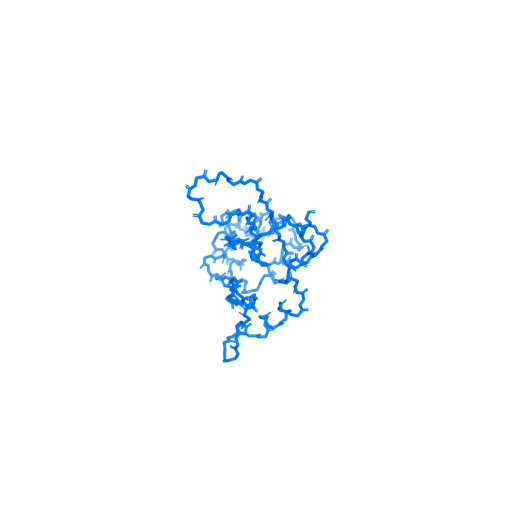0 45.97 102 PRO A CA 1
ATOM 799 C C . PRO A 1 102 ? 21.008 3.441 -18.826 1.00 45.97 102 PRO A C 1
ATOM 801 O O . PRO A 1 102 ? 21.124 4.108 -17.799 1.00 45.97 102 PRO A O 1
ATOM 804 N N . PRO A 1 103 ? 19.878 3.463 -19.554 1.00 50.50 103 PRO A N 1
ATOM 805 C CA . PRO A 1 103 ? 18.741 4.343 -19.257 1.00 50.50 103 PRO A CA 1
ATOM 806 C C . PRO A 1 103 ? 18.059 4.092 -17.897 1.00 50.50 103 PRO A C 1
ATOM 808 O O . PRO A 1 103 ? 17.039 4.714 -17.613 1.00 50.50 103 PRO A O 1
ATOM 811 N N . PHE A 1 104 ? 18.616 3.217 -17.059 1.00 51.66 104 PHE A N 1
ATOM 812 C CA . PHE A 1 104 ? 18.066 2.806 -15.783 1.00 51.66 104 PHE A CA 1
ATOM 813 C C . PHE A 1 104 ? 19.120 2.980 -14.678 1.00 51.66 104 PHE A C 1
ATOM 815 O O . PHE A 1 104 ? 20.263 2.545 -14.859 1.00 51.66 104 PHE A O 1
ATOM 822 N N . PRO A 1 105 ? 18.770 3.627 -13.553 1.00 52.53 105 PRO A N 1
ATOM 823 C CA . PRO A 1 105 ? 19.665 3.766 -12.412 1.00 52.53 105 PRO A CA 1
ATOM 824 C C . PRO A 1 105 ? 20.065 2.387 -11.887 1.00 52.53 105 PRO A C 1
ATOM 826 O O . PRO A 1 105 ? 19.241 1.480 -11.790 1.00 52.53 105 PRO A O 1
ATOM 829 N N . ALA A 1 106 ? 21.351 2.245 -11.580 1.00 53.22 106 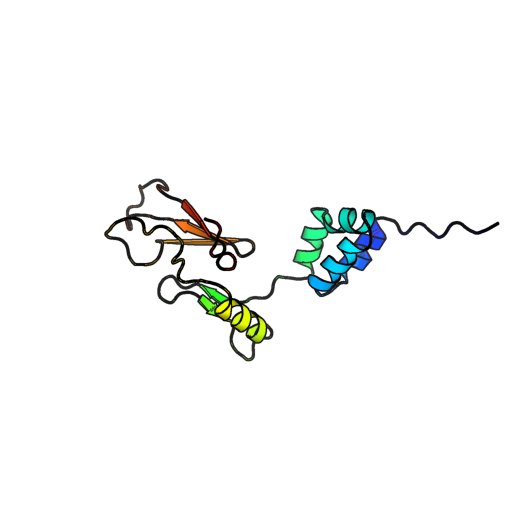ALA A N 1
ATOM 830 C CA . ALA A 1 106 ? 22.021 0.960 -11.408 1.00 53.22 106 ALA A CA 1
ATOM 831 C C . ALA A 1 106 ? 21.707 0.250 -10.081 1.00 53.22 106 ALA A C 1
ATOM 833 O O . ALA A 1 106 ? 22.283 -0.798 -9.831 1.00 53.22 106 ALA A O 1
ATOM 834 N N . ASP A 1 107 ? 20.847 0.822 -9.233 1.00 56.75 107 ASP A N 1
ATOM 835 C CA . ASP A 1 107 ? 20.266 0.164 -8.064 1.00 56.75 107 ASP A CA 1
ATOM 836 C C . ASP A 1 107 ? 18.976 0.885 -7.643 1.00 56.75 107 ASP A C 1
ATOM 838 O O . ASP A 1 107 ? 18.918 2.118 -7.608 1.00 56.75 107 ASP A O 1
ATOM 842 N N . TRP A 1 108 ? 17.947 0.111 -7.291 1.00 64.19 108 TRP A N 1
ATOM 843 C CA . TRP A 1 108 ? 16.650 0.610 -6.836 1.00 64.19 108 TRP A CA 1
ATOM 844 C C . TRP A 1 108 ? 16.258 -0.021 -5.498 1.00 64.19 108 TRP A C 1
ATOM 846 O O . TRP A 1 108 ? 16.275 -1.239 -5.330 1.00 64.19 108 TRP A O 1
ATOM 856 N N . TYR A 1 109 ? 15.862 0.812 -4.530 1.00 63.66 109 TYR A N 1
ATOM 857 C CA . TYR A 1 109 ? 15.325 0.343 -3.246 1.00 63.66 109 TYR A CA 1
ATOM 858 C C . TYR A 1 109 ? 13.873 0.780 -3.086 1.00 63.66 109 TYR A C 1
ATOM 860 O O . TYR A 1 109 ? 13.587 1.977 -3.060 1.00 63.66 109 TYR A O 1
ATOM 868 N N . LEU A 1 110 ? 12.962 -0.188 -2.935 1.00 65.81 110 LEU A N 1
ATOM 869 C CA . LEU A 1 110 ? 11.535 0.068 -2.746 1.00 65.81 110 LEU A CA 1
ATOM 870 C C . LEU A 1 110 ? 11.175 0.071 -1.257 1.00 65.81 110 LEU A C 1
ATOM 872 O O . LEU A 1 110 ? 11.290 -0.948 -0.571 1.00 65.81 110 LEU A O 1
ATOM 876 N N . ARG A 1 111 ? 10.691 1.205 -0.746 1.00 65.88 111 ARG A N 1
ATOM 877 C CA . ARG A 1 111 ? 10.198 1.305 0.634 1.00 65.88 111 ARG A CA 1
ATOM 878 C C . ARG A 1 111 ? 8.970 2.193 0.720 1.00 65.88 111 ARG A C 1
ATOM 880 O O . ARG A 1 111 ? 9.016 3.365 0.362 1.00 65.88 111 ARG A O 1
ATOM 887 N N . ASP A 1 112 ? 7.882 1.636 1.249 1.00 67.88 112 ASP A N 1
ATOM 888 C CA . ASP A 1 112 ? 6.604 2.340 1.425 1.00 67.88 112 ASP A CA 1
ATOM 889 C C . ASP A 1 112 ? 6.093 3.009 0.125 1.00 67.88 112 ASP A C 1
ATOM 891 O O . ASP A 1 112 ? 5.521 4.093 0.174 1.00 67.88 112 ASP A O 1
ATOM 895 N N . GLY A 1 113 ? 6.331 2.389 -1.040 1.00 72.44 113 GLY A N 1
ATOM 896 C CA . GLY A 1 113 ? 5.920 2.915 -2.353 1.00 72.44 113 GLY A CA 1
ATOM 897 C C . GLY A 1 113 ? 6.880 3.928 -2.988 1.00 72.44 113 GLY A C 1
ATOM 898 O O . GLY A 1 113 ? 6.647 4.344 -4.116 1.00 72.44 113 GLY A O 1
ATOM 899 N N . ARG A 1 114 ? 7.973 4.287 -2.307 1.00 76.62 114 ARG A N 1
ATOM 900 C CA . ARG A 1 114 ? 9.029 5.156 -2.844 1.00 76.62 114 ARG A CA 1
ATOM 901 C C . ARG A 1 114 ? 10.213 4.351 -3.348 1.00 76.62 114 ARG A C 1
ATOM 903 O O . ARG A 1 114 ? 10.517 3.292 -2.795 1.00 76.62 114 ARG A O 1
ATOM 910 N N . VAL A 1 115 ? 10.887 4.897 -4.350 1.00 77.12 115 VAL A N 1
ATOM 911 C CA . VAL A 1 115 ? 12.023 4.292 -5.042 1.00 77.12 115 VAL A CA 1
ATOM 912 C C . VAL A 1 115 ? 13.243 5.178 -4.842 1.00 77.12 115 VAL A C 1
ATOM 914 O O . VAL A 1 115 ? 13.211 6.360 -5.167 1.00 77.12 115 VAL A O 1
ATOM 917 N N . LEU A 1 116 ? 14.307 4.620 -4.273 1.00 76.25 116 LEU A N 1
ATOM 918 C CA . LEU A 1 116 ? 15.617 5.268 -4.242 1.00 76.25 116 LEU A CA 1
ATOM 919 C C . LEU A 1 116 ? 16.353 4.931 -5.539 1.00 76.25 116 LEU A C 1
ATOM 921 O O . LEU A 1 116 ? 16.544 3.750 -5.804 1.00 76.25 116 LEU A O 1
ATOM 925 N N . LEU A 1 117 ? 16.755 5.940 -6.303 1.00 74.50 117 LEU A N 1
ATOM 926 C CA . LEU A 1 117 ? 17.559 5.820 -7.514 1.00 74.50 117 LEU A CA 1
ATOM 927 C C . LEU A 1 117 ? 18.997 6.238 -7.209 1.00 74.50 117 LEU A C 1
ATOM 929 O O . LEU A 1 117 ? 19.222 7.244 -6.531 1.00 74.50 117 LEU A O 1
ATOM 933 N N . ASP A 1 118 ? 19.948 5.478 -7.737 1.00 70.69 118 ASP A N 1
ATOM 934 C CA . ASP A 1 118 ? 21.382 5.717 -7.594 1.00 70.69 118 ASP A CA 1
ATOM 935 C C . ASP A 1 118 ? 22.043 5.835 -8.973 1.00 70.69 118 ASP A C 1
ATOM 937 O O . ASP A 1 118 ? 21.930 4.941 -9.819 1.00 70.69 118 ASP A O 1
ATOM 941 N N . ASP A 1 119 ? 22.729 6.953 -9.200 1.00 64.94 119 ASP A N 1
ATOM 942 C CA . ASP A 1 119 ? 23.508 7.195 -10.413 1.00 64.94 119 ASP A CA 1
ATOM 943 C C . ASP A 1 119 ? 24.955 6.764 -10.199 1.00 64.94 119 ASP A C 1
ATOM 945 O O . ASP A 1 119 ? 25.843 7.564 -9.878 1.00 64.94 119 ASP A O 1
ATOM 949 N N . ARG A 1 120 ? 25.191 5.459 -10.353 1.00 60.59 120 ARG A N 1
ATOM 950 C CA . ARG A 1 120 ? 26.552 4.926 -10.388 1.00 60.59 120 ARG A CA 1
ATOM 951 C C . ARG A 1 120 ? 27.062 4.855 -11.817 1.00 60.59 120 ARG A C 1
ATOM 953 O O . ARG A 1 120 ? 26.442 4.183 -12.641 1.00 60.59 120 ARG A O 1
ATOM 960 N N . PRO A 1 121 ? 28.252 5.397 -12.107 1.00 51.59 121 PRO A N 1
ATOM 961 C CA . PRO A 1 121 ? 28.933 5.133 -13.362 1.00 51.59 121 PRO A CA 1
ATOM 962 C C . PRO A 1 121 ? 29.515 3.706 -13.356 1.00 51.59 121 PRO A C 1
ATOM 964 O O . PRO A 1 121 ? 30.678 3.498 -13.035 1.00 51.59 121 PRO A O 1
ATOM 967 N N . GLY A 1 122 ? 28.711 2.701 -13.715 1.00 54.12 122 GLY A N 1
ATOM 968 C CA . GLY A 1 122 ? 29.184 1.344 -14.029 1.00 54.12 122 GLY A CA 1
ATOM 969 C C . GLY A 1 122 ? 29.860 0.557 -12.888 1.00 54.12 122 GLY A C 1
ATOM 970 O O . GLY A 1 122 ? 29.981 1.000 -11.751 1.00 54.12 122 GLY A O 1
ATOM 971 N N . LYS A 1 123 ? 30.275 -0.680 -13.205 1.00 51.28 123 LYS A N 1
ATOM 972 C CA . LYS A 1 123 ? 30.765 -1.735 -12.286 1.00 51.28 123 LYS A CA 1
ATOM 973 C C . LYS A 1 123 ? 32.134 -1.452 -11.630 1.00 51.28 123 LYS A C 1
ATOM 975 O O . LYS A 1 123 ? 32.974 -2.344 -11.555 1.00 51.28 123 LYS A O 1
ATOM 980 N N . THR A 1 124 ? 32.407 -0.239 -11.168 1.00 50.47 124 THR A N 1
ATOM 981 C CA . THR A 1 124 ? 33.596 0.044 -10.352 1.00 50.47 124 THR A CA 1
ATOM 982 C C . THR A 1 124 ? 33.230 -0.010 -8.877 1.00 50.47 124 THR A C 1
ATOM 984 O O . THR A 1 124 ? 32.536 0.860 -8.361 1.00 50.47 124 THR A O 1
ATOM 987 N N . THR A 1 125 ? 33.727 -1.039 -8.192 1.00 52.62 125 THR A N 1
ATOM 988 C CA . THR A 1 125 ? 33.510 -1.387 -6.773 1.00 52.62 125 THR A CA 1
ATOM 989 C C . THR A 1 125 ? 34.003 -0.346 -5.753 1.00 52.62 125 THR A C 1
ATOM 991 O O . THR A 1 125 ? 34.074 -0.643 -4.564 1.00 52.62 125 THR A O 1
ATOM 994 N N . THR A 1 126 ? 34.357 0.865 -6.186 1.00 53.41 126 THR A N 1
ATOM 995 C CA . THR A 1 126 ? 35.059 1.872 -5.373 1.00 53.41 126 THR A CA 1
ATOM 996 C C . THR A 1 126 ? 34.499 3.291 -5.490 1.00 53.41 126 THR A C 1
ATOM 998 O O . THR A 1 126 ? 35.050 4.201 -4.873 1.00 53.41 126 THR A O 1
ATOM 1001 N N . ALA A 1 127 ? 33.419 3.515 -6.244 1.00 51.91 127 ALA A N 1
ATOM 1002 C CA . ALA A 1 127 ? 32.774 4.826 -6.298 1.00 51.91 127 ALA A CA 1
ATOM 1003 C C . ALA A 1 127 ? 31.767 4.968 -5.143 1.00 51.91 127 ALA A C 1
ATOM 1005 O O . ALA A 1 127 ? 30.823 4.187 -5.033 1.00 51.91 127 ALA A O 1
ATOM 1006 N N . MET A 1 128 ? 31.991 5.950 -4.264 1.00 56.19 128 MET A N 1
ATOM 1007 C CA . MET A 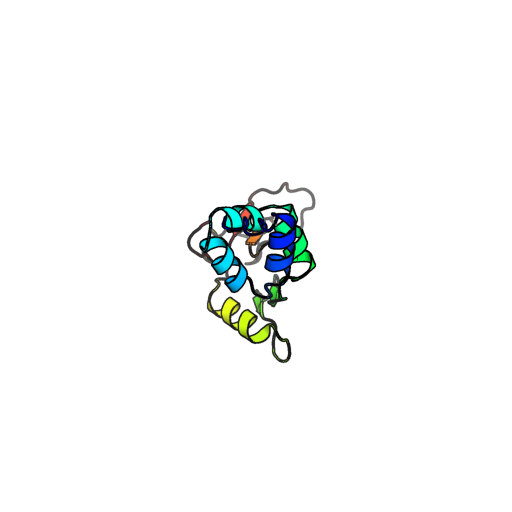1 128 ? 31.002 6.379 -3.268 1.00 56.19 128 MET A CA 1
ATOM 1008 C C . MET A 1 128 ? 29.714 6.823 -3.976 1.00 56.19 128 MET A C 1
ATOM 1010 O O . MET A 1 128 ? 29.793 7.382 -5.066 1.00 56.19 128 MET A O 1
ATOM 1014 N N . PHE A 1 129 ? 28.553 6.600 -3.348 1.00 55.22 129 PHE A N 1
ATOM 1015 C CA . PHE A 1 129 ? 27.245 7.086 -3.805 1.00 55.22 129 PHE A CA 1
ATOM 1016 C C . PHE A 1 129 ? 27.325 8.582 -4.142 1.00 55.22 129 PHE A C 1
ATOM 1018 O O . PHE A 1 129 ? 27.378 9.414 -3.235 1.00 55.22 129 PHE A O 1
ATOM 1025 N N . THR A 1 130 ? 27.399 8.929 -5.427 1.00 57.94 130 THR A N 1
ATOM 1026 C CA . THR A 1 130 ? 27.641 10.317 -5.844 1.00 57.94 130 THR A CA 1
ATOM 1027 C C . THR A 1 130 ? 26.352 11.110 -5.976 1.00 57.94 130 THR A C 1
ATOM 1029 O O . THR A 1 130 ? 26.347 12.281 -5.614 1.00 57.94 130 THR A O 1
ATOM 1032 N N . ASN A 1 131 ? 25.256 10.485 -6.424 1.00 68.06 131 ASN A N 1
ATOM 1033 C CA . ASN A 1 131 ? 23.954 11.138 -6.551 1.00 68.06 131 ASN A CA 1
ATOM 1034 C C . ASN A 1 131 ? 22.822 10.148 -6.248 1.00 68.06 131 ASN A C 1
ATOM 1036 O O . ASN A 1 131 ? 22.685 9.125 -6.915 1.00 68.06 131 ASN A O 1
ATOM 1040 N N . LEU A 1 132 ? 22.000 10.483 -5.253 1.00 73.69 132 LEU A N 1
ATOM 1041 C CA . LEU A 1 132 ? 20.832 9.708 -4.845 1.00 73.69 132 LEU A CA 1
ATOM 1042 C C . LEU A 1 132 ? 19.568 10.546 -5.037 1.00 73.69 132 LEU A C 1
ATOM 1044 O O . LEU A 1 132 ? 19.535 11.708 -4.631 1.00 73.69 132 LEU A O 1
ATOM 1048 N N . ALA A 1 133 ? 18.516 9.945 -5.587 1.00 74.94 133 ALA A N 1
ATOM 1049 C CA . ALA A 1 133 ? 17.195 10.560 -5.689 1.00 74.94 133 ALA A CA 1
ATOM 1050 C C . ALA A 1 133 ? 16.140 9.648 -5.059 1.00 74.94 133 ALA A C 1
ATOM 1052 O O . ALA A 1 133 ? 16.124 8.448 -5.309 1.00 74.94 133 ALA A O 1
ATOM 1053 N N . VAL A 1 134 ? 15.249 10.204 -4.235 1.00 78.12 134 VAL A N 1
ATOM 1054 C CA . VAL A 1 134 ? 14.065 9.480 -3.753 1.00 78.12 134 VAL A CA 1
ATOM 1055 C C . VAL A 1 134 ? 12.878 9.935 -4.577 1.00 78.12 134 VAL A C 1
ATOM 1057 O O . VAL A 1 134 ? 12.534 11.113 -4.583 1.00 78.12 134 VAL A O 1
ATOM 1060 N N . CYS A 1 135 ? 12.244 8.987 -5.246 1.00 75.81 135 CYS A N 1
ATOM 1061 C CA . CYS A 1 135 ? 11.145 9.230 -6.158 1.00 75.81 135 CYS A CA 1
ATOM 1062 C C . CYS A 1 135 ? 9.883 8.545 -5.646 1.00 75.81 135 CYS A C 1
ATOM 1064 O O . CYS A 1 135 ? 9.927 7.431 -5.119 1.00 75.81 135 CYS A O 1
ATOM 1066 N N . ASP A 1 136 ? 8.745 9.203 -5.826 1.00 82.12 136 ASP A N 1
ATOM 1067 C CA . ASP A 1 136 ? 7.436 8.580 -5.682 1.00 82.12 136 ASP A CA 1
ATOM 1068 C C . ASP A 1 136 ? 6.794 8.504 -7.075 1.00 82.12 136 ASP A C 1
ATOM 1070 O O . ASP A 1 136 ? 6.388 9.538 -7.606 1.00 82.12 136 ASP A O 1
ATOM 1074 N N . PRO A 1 137 ? 6.684 7.306 -7.679 1.00 78.00 137 PRO A N 1
ATOM 1075 C CA . PRO A 1 137 ? 6.059 7.133 -8.990 1.00 78.00 137 PRO A CA 1
ATOM 1076 C C . PRO A 1 137 ? 4.626 7.679 -9.058 1.00 78.00 137 PRO A C 1
ATOM 1078 O O . PRO A 1 137 ? 4.152 8.024 -10.137 1.00 78.00 137 PRO A O 1
ATOM 1081 N N . CYS A 1 138 ? 3.926 7.768 -7.920 1.00 80.12 138 CYS A N 1
ATOM 1082 C CA . CYS A 1 138 ? 2.561 8.290 -7.842 1.00 80.12 138 CYS A CA 1
ATOM 1083 C C . CYS A 1 138 ? 2.506 9.825 -7.802 1.00 80.12 138 CYS A C 1
ATOM 1085 O O . CYS A 1 138 ? 1.442 10.402 -8.015 1.00 80.12 138 CYS A O 1
ATOM 1087 N N . HIS A 1 139 ? 3.628 10.487 -7.515 1.00 71.12 139 HIS A N 1
ATOM 1088 C CA . HIS A 1 139 ? 3.728 11.936 -7.399 1.00 71.12 139 HIS A CA 1
ATOM 1089 C C . HIS A 1 139 ? 4.832 12.436 -8.332 1.00 71.12 139 HIS A C 1
ATOM 1091 O O . HIS A 1 139 ? 5.921 12.804 -7.897 1.00 71.12 139 HIS A O 1
ATOM 1097 N N . SER A 1 140 ? 4.520 12.531 -9.626 1.00 57.16 140 SER A N 1
ATOM 1098 C CA . SER A 1 140 ? 5.422 13.072 -10.659 1.00 57.16 140 SER A CA 1
ATOM 1099 C C . SER A 1 140 ? 5.804 14.552 -10.460 1.00 57.16 140 SER A C 1
ATOM 1101 O O . SER A 1 140 ? 6.480 15.133 -11.303 1.00 57.16 140 SER A O 1
ATOM 1103 N N . ALA A 1 141 ? 5.340 15.189 -9.379 1.00 43.91 141 ALA A N 1
ATOM 1104 C CA . ALA A 1 141 ? 5.493 16.611 -9.090 1.00 43.91 141 ALA A CA 1
ATOM 1105 C C . ALA A 1 141 ? 6.423 16.910 -7.901 1.00 43.91 141 ALA A C 1
ATOM 1107 O O . ALA A 1 141 ? 6.494 18.059 -7.468 1.00 43.91 141 ALA A O 1
ATOM 1108 N N . THR A 1 142 ? 7.094 15.918 -7.308 1.00 44.44 142 THR A N 1
ATOM 1109 C CA . THR A 1 142 ? 7.980 16.175 -6.160 1.00 44.44 142 THR A CA 1
ATOM 1110 C C . THR A 1 142 ? 9.230 15.303 -6.225 1.00 44.44 142 THR A C 1
ATOM 1112 O O . THR A 1 142 ? 9.267 14.205 -5.674 1.00 44.44 142 THR A O 1
ATOM 1115 N N . CYS A 1 143 ? 10.254 15.820 -6.902 1.00 40.06 143 CYS A N 1
ATOM 1116 C CA . CYS A 1 143 ? 11.650 15.449 -6.694 1.00 40.06 143 CYS A CA 1
ATOM 1117 C C . CYS A 1 143 ? 12.428 16.688 -6.268 1.00 40.06 143 CYS A C 1
ATOM 1119 O O . CYS A 1 143 ? 12.168 17.763 -6.854 1.00 40.06 143 CYS A O 1
#

pLDDT: mean 77.04, std 16.68, range [40.06, 96.75]

Secondary structure (DSSP, 8-state):
-PPPP----HHHHHHHHTT--SHHHHHHHHHH-HHHHHHHT-HHHHHHHHHHSPPP--EEEETTTEEEEPPTTSTTHHHHHHHHHHS-TT-TTS----SSS-SS-S-EEEETTEEEEE---SS-TT-----EEEE-TT-TT--